Protein AF-A0AAV1JVB8-F1 (afdb_monomer_lite)

Radius of gyration: 23.34 Å; chains: 1; bounding box: 42×36×103 Å

Organism: NCBI:txid320188

Secondary structure (DSSP, 8-state):
----------------S--HHHHHHHHHHT---S---S-TT--SS-GGGGSEEEETTEEEE-S-S-SS-TT--EESSSS-EESSS--STTTTSPPEEHHHHHHHHHHHTT----------

pLDDT: mean 71.7, std 15.62, range [37.41, 93.69]

Foldseek 3Di: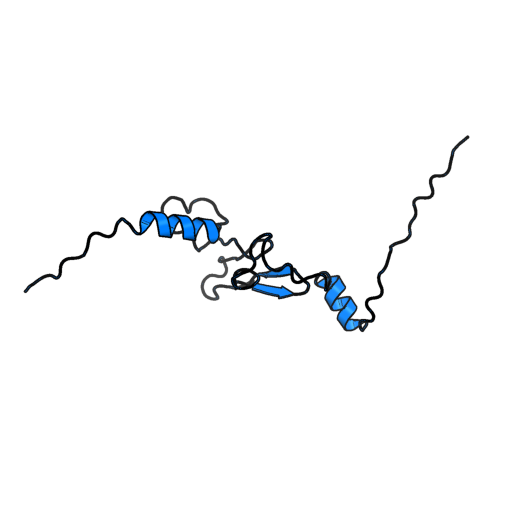
DDDDDPPPPDDDDDDPVDDPVVVVVCVVVPALDDLLQDPPPDPDADRLNPQADRDRNFGDGDCPPDPVDNQWGFDDRNSQWILPPDDDDVSPDDGDGPVVVVVVCVVCPVPDDDDDDDDD

InterPro domains:
  IPR057073 Integrin beta, epidermal growth factor-like domain 2 [PF23105] (35-80)
  IPR057243 Integrins beta, I-EGF domain, conserved site [PS00243] (48-61)

Structure (mmCIF, N/CA/C/O backbone):
data_AF-A0AAV1JVB8-F1
#
_entry.id   AF-A0AAV1JVB8-F1
#
loop_
_atom_site.group_PDB
_atom_site.id
_atom_site.type_symbol
_atom_site.label_atom_id
_atom_site.label_alt_id
_atom_site.label_comp_id
_atom_site.label_asym_id
_atom_site.label_entity_id
_atom_site.label_seq_id
_atom_site.pdbx_PDB_ins_code
_atom_site.Cartn_x
_atom_site.Cartn_y
_atom_site.Cartn_z
_atom_site.occupancy
_atom_site.B_iso_or_equiv
_atom_site.auth_seq_id
_atom_site.auth_comp_id
_atom_site.auth_asym_id
_atom_site.auth_atom_id
_atom_site.pdbx_PDB_model_num
ATOM 1 N N . MET A 1 1 ? 6.915 2.161 56.514 1.00 37.41 1 MET A N 1
ATOM 2 C CA . MET A 1 1 ? 5.512 2.165 56.049 1.00 37.41 1 MET A CA 1
ATOM 3 C C . MET A 1 1 ? 5.541 2.021 54.535 1.00 37.41 1 MET A C 1
ATOM 5 O O . MET A 1 1 ? 5.792 3.004 53.854 1.00 37.41 1 MET A O 1
ATOM 9 N N . SER A 1 2 ? 5.413 0.795 54.019 1.00 46.81 2 SER A N 1
ATOM 10 C CA . SER A 1 2 ? 5.373 0.540 52.571 1.00 46.81 2 SER A CA 1
ATOM 11 C C . SER A 1 2 ? 3.932 0.644 52.092 1.00 46.81 2 SER A C 1
ATOM 13 O O . SER A 1 2 ? 3.075 -0.093 52.571 1.00 46.81 2 SER A O 1
ATOM 15 N N . SER A 1 3 ? 3.672 1.576 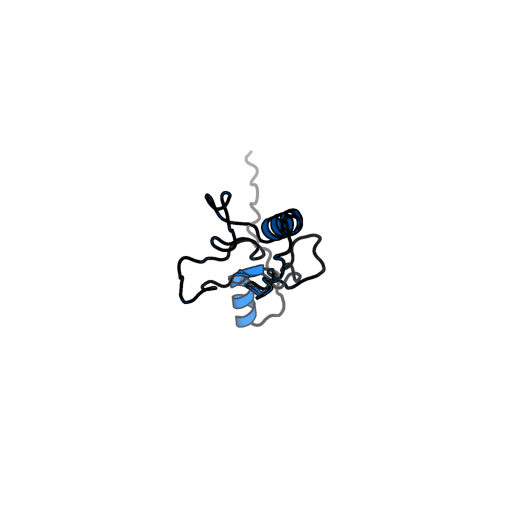51.180 1.00 52.59 3 SER A N 1
ATOM 16 C CA . SER A 1 3 ? 2.383 1.706 50.503 1.00 52.59 3 SER A CA 1
ATOM 17 C C . SER A 1 3 ? 2.332 0.701 49.345 1.00 52.59 3 SER A C 1
ATOM 19 O O . SER A 1 3 ? 3.221 0.750 48.490 1.00 52.59 3 SER A O 1
ATOM 21 N N . PRO A 1 4 ? 1.362 -0.228 49.288 1.00 58.53 4 PRO A N 1
ATOM 22 C CA . PRO A 1 4 ? 1.214 -1.109 48.143 1.00 58.53 4 PRO A CA 1
ATOM 23 C C . PRO A 1 4 ? 0.570 -0.315 47.001 1.00 58.53 4 PRO A C 1
ATOM 25 O O . PRO A 1 4 ? -0.594 0.065 47.084 1.00 58.53 4 PRO A O 1
ATOM 28 N N . HIS A 1 5 ? 1.325 -0.049 45.934 1.00 62.88 5 HIS A N 1
ATOM 29 C CA . HIS A 1 5 ? 0.735 0.319 44.647 1.00 62.88 5 HIS A CA 1
ATOM 30 C C . HIS A 1 5 ? -0.015 -0.907 44.111 1.00 62.88 5 HIS A C 1
ATOM 32 O O . HIS A 1 5 ? 0.632 -1.928 43.860 1.00 62.88 5 HIS A O 1
ATOM 38 N N . PRO A 1 6 ? -1.342 -0.860 43.910 1.00 59.62 6 PRO A N 1
ATOM 39 C CA . PRO A 1 6 ? -1.991 -1.878 43.114 1.00 59.62 6 PRO A CA 1
ATOM 40 C C . PRO A 1 6 ? -1.659 -1.563 41.656 1.00 59.62 6 PRO A C 1
ATOM 42 O O . PRO A 1 6 ? -2.230 -0.650 41.061 1.00 59.62 6 PRO A O 1
ATOM 45 N N . CYS A 1 7 ? -0.719 -2.304 41.070 1.00 62.88 7 CYS A N 1
ATOM 46 C CA . CYS A 1 7 ? -0.689 -2.429 39.619 1.00 62.88 7 CYS A CA 1
ATOM 47 C C . CYS A 1 7 ? -2.058 -2.986 39.220 1.00 62.88 7 CYS A C 1
ATOM 49 O O . CYS A 1 7 ? -2.407 -4.119 39.558 1.00 62.88 7 CYS A O 1
ATOM 51 N N . ASN A 1 8 ? -2.887 -2.136 38.621 1.00 63.53 8 ASN A N 1
ATOM 52 C CA . ASN A 1 8 ? -4.209 -2.519 38.176 1.00 63.53 8 ASN A CA 1
ATOM 53 C C . ASN A 1 8 ? -4.044 -3.457 36.974 1.00 63.53 8 ASN A C 1
ATOM 55 O O . ASN A 1 8 ? -3.904 -3.007 35.843 1.00 63.53 8 ASN A O 1
ATOM 59 N N . ASN A 1 9 ? -4.034 -4.764 37.233 1.00 61.81 9 ASN A N 1
ATOM 60 C CA . ASN A 1 9 ? -3.853 -5.811 36.224 1.00 61.81 9 ASN A CA 1
ATOM 61 C C 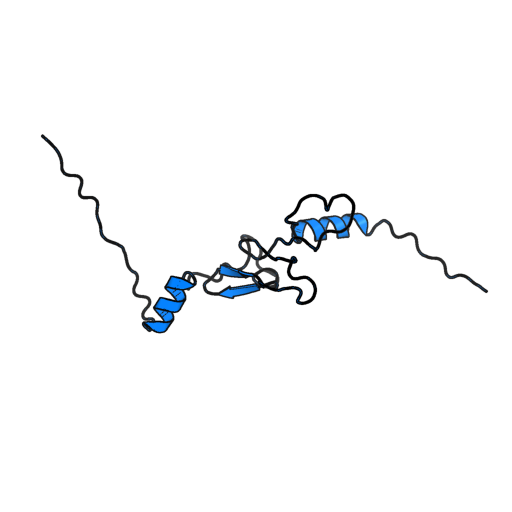. ASN A 1 9 ? -5.126 -6.063 35.395 1.00 61.81 9 ASN A C 1
ATOM 63 O O . ASN A 1 9 ? -5.312 -7.153 34.854 1.00 61.81 9 ASN A O 1
ATOM 67 N N . THR A 1 10 ? -6.043 -5.095 35.325 1.00 58.62 10 THR A N 1
ATOM 68 C CA . THR A 1 10 ? -7.230 -5.230 34.482 1.00 58.62 10 THR A CA 1
ATOM 69 C C . THR A 1 10 ? -6.875 -4.906 33.039 1.00 58.62 10 THR A C 1
ATOM 71 O O . THR A 1 10 ? -6.527 -3.783 32.691 1.00 58.62 10 THR A O 1
ATOM 74 N N . VAL A 1 11 ? -6.986 -5.920 32.181 1.00 56.66 11 VAL A N 1
ATOM 75 C CA . VAL A 1 11 ? -7.018 -5.730 30.732 1.00 56.66 11 VAL A CA 1
ATOM 76 C C . VAL A 1 11 ? -8.439 -5.316 30.371 1.00 56.66 11 VAL A C 1
ATOM 78 O O . VAL A 1 11 ? -9.376 -6.113 30.456 1.00 56.66 11 VAL A O 1
ATOM 81 N N . THR A 1 12 ? -8.621 -4.053 30.001 1.00 58.97 12 THR A N 1
ATOM 82 C CA . THR A 1 12 ? -9.888 -3.555 29.465 1.00 58.97 12 THR A CA 1
ATOM 83 C C . THR A 1 12 ? -10.162 -4.260 28.139 1.00 58.97 12 THR A C 1
ATOM 85 O O . THR A 1 12 ? -9.470 -4.030 27.153 1.00 58.97 12 THR A O 1
ATOM 88 N N . SER A 1 13 ? -11.172 -5.131 28.107 1.00 52.69 13 SER A N 1
ATOM 89 C CA . SER A 1 13 ? -11.645 -5.761 26.872 1.00 52.69 13 SER A CA 1
ATOM 90 C C . SER A 1 13 ? -12.973 -5.133 26.460 1.00 52.69 13 SER A C 1
ATOM 92 O O . SER A 1 13 ? -13.949 -5.152 27.211 1.00 52.69 13 SER A O 1
ATOM 94 N N . LYS A 1 14 ? -13.023 -4.546 25.261 1.00 57.72 14 LYS A N 1
ATOM 95 C CA . LYS A 1 14 ? -14.292 -4.188 24.620 1.00 57.72 14 LYS A CA 1
ATOM 96 C C . LYS A 1 14 ? -14.865 -5.450 23.983 1.00 57.72 14 LYS A C 1
ATOM 98 O O . LYS A 1 14 ? -14.202 -6.098 23.179 1.00 57.72 14 LYS A O 1
ATOM 103 N N . LYS A 1 15 ? -16.099 -5.808 24.342 1.00 56.38 15 LYS A N 1
ATOM 104 C CA . LYS A 1 15 ? -16.865 -6.827 23.619 1.00 56.38 15 LYS A CA 1
ATOM 105 C C . LYS A 1 15 ? -17.583 -6.139 22.466 1.00 56.38 15 LYS A C 1
ATOM 107 O O . LYS A 1 15 ? -18.516 -5.384 22.702 1.00 56.38 15 LYS A O 1
ATOM 112 N N . TYR A 1 16 ? -17.137 -6.403 21.245 1.00 61.97 16 TYR A N 1
ATOM 113 C CA . TYR A 1 16 ? -17.683 -5.809 20.021 1.00 61.97 16 TYR A CA 1
ATOM 114 C C . TYR A 1 16 ? -18.922 -6.553 19.471 1.00 61.97 16 TYR A C 1
ATOM 116 O O . TYR A 1 16 ? -19.287 -6.343 18.326 1.00 61.97 16 TYR A O 1
ATOM 124 N N . GLU A 1 17 ? -19.546 -7.447 20.256 1.00 68.88 17 GLU A N 1
ATOM 125 C CA . GLU A 1 17 ? -20.664 -8.323 19.823 1.00 68.88 17 GLU A CA 1
ATOM 126 C C . GLU A 1 17 ? -20.376 -9.153 18.554 1.00 68.88 17 GLU A C 1
ATOM 128 O O . GLU A 1 17 ? -21.272 -9.566 17.826 1.00 68.88 17 GLU A O 1
ATOM 133 N N . MET A 1 18 ? -19.099 -9.440 18.313 1.00 63.72 18 MET A N 1
ATOM 134 C CA . MET A 1 18 ? -18.626 -10.252 17.196 1.00 63.72 18 MET A CA 1
ATOM 135 C C . MET A 1 18 ? -18.613 -11.740 17.564 1.00 63.72 18 MET A C 1
ATOM 137 O O . MET A 1 18 ? -18.460 -12.100 18.738 1.00 63.72 18 MET A O 1
ATOM 141 N N . SER A 1 19 ? -18.730 -12.619 16.563 1.00 70.94 19 SER A N 1
ATOM 142 C CA . SER A 1 19 ? -18.521 -14.054 16.774 1.00 70.94 19 SER A CA 1
ATOM 143 C C . SER A 1 19 ? -17.084 -14.325 17.247 1.00 70.94 19 SER A C 1
ATOM 145 O O . SER A 1 19 ? -16.182 -13.515 17.028 1.00 70.94 19 SER A O 1
ATOM 147 N N . LEU A 1 20 ? -16.834 -15.474 17.889 1.00 63.25 20 LEU A N 1
ATOM 148 C CA . LEU A 1 20 ? -15.468 -15.861 18.281 1.00 63.25 20 LEU A CA 1
ATOM 149 C C . LEU A 1 20 ? -14.513 -15.894 17.077 1.00 63.25 20 LEU A C 1
ATOM 151 O O . LEU A 1 20 ? -13.342 -15.559 17.224 1.00 63.25 20 LEU A O 1
ATOM 155 N N . TYR A 1 21 ? -15.027 -16.263 15.903 1.00 63.28 21 TYR A N 1
ATOM 156 C CA . TYR A 1 21 ? -14.277 -16.292 14.654 1.00 63.28 21 TYR A CA 1
ATOM 157 C C . TYR A 1 21 ? -13.926 -14.880 14.168 1.00 63.28 21 TYR A C 1
ATOM 159 O O . TYR A 1 21 ? -12.759 -14.597 13.910 1.00 63.28 21 TYR A O 1
ATOM 167 N N . ASP A 1 22 ? -14.899 -13.969 14.137 1.00 64.88 22 ASP A N 1
ATOM 168 C CA . ASP A 1 22 ? -14.674 -12.589 13.690 1.00 64.88 22 ASP A CA 1
ATOM 169 C C . ASP A 1 22 ? -13.808 -11.805 14.687 1.00 64.88 22 ASP A C 1
ATOM 171 O O . ASP A 1 22 ? -12.983 -10.989 14.293 1.00 64.88 22 ASP A O 1
ATOM 175 N N . ASN A 1 23 ? -13.935 -12.091 15.986 1.00 65.88 23 ASN A N 1
ATOM 176 C CA . ASN A 1 23 ? -13.067 -11.532 17.020 1.00 65.88 23 ASN A CA 1
ATOM 177 C C . ASN A 1 23 ? -11.627 -12.043 16.874 1.00 65.88 23 ASN A C 1
ATOM 179 O O . ASN A 1 23 ? -10.702 -11.245 16.913 1.00 65.88 23 ASN A O 1
ATOM 183 N N . ALA A 1 24 ? -11.419 -13.345 16.643 1.00 67.06 24 ALA A N 1
ATOM 184 C CA . ALA A 1 24 ? -10.085 -13.885 16.378 1.00 67.06 24 ALA A CA 1
ATOM 185 C C . ALA A 1 24 ? -9.473 -13.280 15.106 1.00 67.06 24 ALA A C 1
ATOM 187 O O . ALA A 1 24 ? -8.306 -12.899 15.118 1.00 67.06 24 ALA A O 1
ATOM 188 N N . LYS A 1 25 ? -10.277 -13.100 14.052 1.00 65.81 25 LYS A N 1
ATOM 189 C CA . LYS A 1 25 ? -9.874 -12.384 12.841 1.00 65.81 25 LYS A CA 1
ATOM 190 C C . LYS A 1 25 ? -9.456 -10.945 13.162 1.00 65.81 25 LYS A C 1
ATOM 192 O O . LYS A 1 25 ? -8.331 -10.568 12.882 1.00 65.81 25 LYS A O 1
ATOM 197 N N . CYS A 1 26 ? -10.278 -10.171 13.866 1.00 61.84 26 CYS A N 1
ATOM 198 C CA . CYS A 1 26 ? -9.949 -8.794 14.252 1.00 61.84 26 CYS A CA 1
ATOM 199 C C . CYS A 1 26 ? -8.809 -8.665 15.276 1.00 61.84 26 CYS A C 1
ATOM 201 O O . CYS A 1 26 ? -8.122 -7.647 15.298 1.00 61.84 26 CYS A O 1
ATOM 203 N N . ALA A 1 27 ? -8.603 -9.654 16.142 1.00 65.38 27 ALA A N 1
ATOM 204 C CA . ALA A 1 27 ? -7.530 -9.662 17.133 1.00 65.38 27 ALA A CA 1
ATOM 205 C C . ALA A 1 27 ? -6.181 -10.057 16.514 1.00 65.38 27 ALA A C 1
ATOM 207 O O . ALA A 1 27 ? -5.144 -9.564 16.953 1.00 65.38 27 ALA A O 1
ATOM 208 N N . CYS A 1 28 ? -6.192 -10.912 15.488 1.00 54.94 28 CYS A N 1
ATOM 209 C CA . CYS A 1 28 ? -5.009 -11.278 14.711 1.00 54.94 28 CYS A CA 1
ATOM 210 C C . CYS A 1 28 ? -4.709 -10.285 13.571 1.00 54.94 28 CYS A C 1
ATOM 212 O O . CYS A 1 28 ? -3.545 -10.130 13.216 1.00 54.94 28 CYS A O 1
ATOM 214 N N . GLU A 1 29 ? -5.722 -9.593 13.035 1.00 56.69 29 GLU A N 1
ATOM 215 C CA . GLU A 1 29 ? -5.610 -8.671 11.886 1.00 56.69 29 GLU A CA 1
ATOM 216 C C . GLU A 1 29 ? -5.801 -7.184 12.256 1.00 56.69 29 GLU A C 1
ATOM 218 O O . GLU A 1 29 ? -5.683 -6.319 11.399 1.00 56.69 29 GLU A O 1
ATOM 223 N N . GLY A 1 30 ? -5.998 -6.861 13.539 1.00 49.56 30 GLY A N 1
ATOM 224 C CA . GLY A 1 30 ? -5.880 -5.508 14.093 1.00 49.56 30 GLY A CA 1
ATOM 225 C C . GLY A 1 30 ? -7.098 -4.592 13.936 1.00 49.56 30 GLY A C 1
ATOM 226 O O . GLY A 1 30 ? -6.997 -3.619 13.226 1.00 49.56 30 GLY A O 1
ATOM 227 N N . ASN A 1 31 ? -8.169 -4.818 14.710 1.00 51.69 31 ASN A N 1
ATOM 228 C CA . ASN A 1 31 ? -9.306 -3.914 15.019 1.00 51.69 31 ASN A CA 1
ATOM 229 C C . ASN A 1 31 ? -10.200 -3.381 13.864 1.00 51.69 31 ASN A C 1
ATOM 231 O O . ASN A 1 31 ? -9.743 -2.630 13.013 1.00 51.69 31 ASN A O 1
ATOM 235 N N . PRO A 1 32 ? -11.538 -3.559 13.911 1.00 56.41 32 PRO A N 1
ATOM 236 C CA . PRO A 1 32 ? -12.466 -2.809 13.064 1.00 56.41 32 PRO A CA 1
ATOM 237 C C . PRO A 1 32 ? -12.618 -1.385 13.626 1.00 56.41 32 PRO A C 1
ATOM 239 O O . PRO A 1 32 ? -13.619 -1.042 14.256 1.00 56.41 32 PRO A O 1
ATOM 242 N N . THR A 1 33 ? -11.579 -0.564 13.511 1.00 54.66 33 THR A N 1
ATOM 243 C CA . THR A 1 33 ? -11.561 0.797 14.054 1.00 54.66 33 THR A CA 1
ATOM 244 C C . THR A 1 33 ? -11.195 1.780 12.969 1.00 54.66 33 THR A C 1
ATOM 246 O O . THR A 1 33 ? -10.017 2.061 12.819 1.00 54.66 33 THR A O 1
ATOM 249 N N . VAL A 1 34 ? -12.221 2.338 12.315 1.00 58.12 34 VAL A N 1
ATOM 250 C CA . VAL A 1 34 ? -12.129 3.419 11.318 1.00 58.12 34 VAL A CA 1
ATOM 251 C C . VAL A 1 34 ? -11.294 2.993 10.104 1.00 58.12 34 VAL A C 1
ATOM 253 O O . VAL A 1 34 ? -10.197 2.471 10.248 1.00 58.12 34 VAL A O 1
ATOM 256 N N . ASP A 1 35 ? -11.801 3.176 8.889 1.00 65.75 35 ASP A N 1
ATOM 257 C CA . ASP A 1 35 ? -11.019 2.863 7.690 1.00 65.75 35 ASP A CA 1
ATOM 258 C C . ASP A 1 35 ? -9.819 3.829 7.602 1.00 65.75 35 ASP A C 1
ATOM 260 O O . ASP A 1 35 ? -9.908 4.914 7.037 1.00 65.75 35 ASP A O 1
ATOM 264 N N . ASN A 1 36 ? -8.705 3.450 8.237 1.00 77.56 36 ASN A N 1
ATOM 265 C CA . ASN A 1 36 ? -7.438 4.184 8.298 1.00 77.56 36 ASN A CA 1
ATOM 266 C C . ASN A 1 36 ? -6.432 3.616 7.289 1.00 77.56 36 ASN A C 1
ATOM 268 O O . ASN A 1 36 ? -5.240 3.511 7.545 1.00 77.56 36 ASN A O 1
ATOM 272 N N . CYS A 1 37 ? -6.941 3.180 6.141 1.00 87.62 37 CYS A N 1
ATOM 273 C CA . CYS A 1 37 ? -6.136 2.644 5.049 1.00 87.62 37 CYS A CA 1
ATOM 274 C C . CYS A 1 37 ? -5.735 3.725 4.041 1.00 87.62 37 CYS A C 1
ATOM 276 O O . CYS A 1 37 ? -5.236 3.424 2.955 1.00 87.62 37 CYS A O 1
ATOM 278 N N . ARG A 1 38 ? -5.950 4.992 4.400 1.00 89.50 38 ARG A N 1
ATOM 279 C CA . ARG A 1 38 ? -5.420 6.156 3.704 1.00 89.50 38 ARG A CA 1
ATOM 280 C C . ARG A 1 38 ? -4.587 6.972 4.688 1.00 89.50 38 ARG A C 1
ATOM 282 O O . ARG A 1 38 ? -5.020 7.123 5.828 1.00 89.50 38 ARG A O 1
ATOM 289 N N . PRO A 1 39 ? -3.451 7.527 4.245 1.00 87.56 39 PRO A N 1
ATOM 290 C CA . PRO A 1 39 ? -2.666 8.427 5.073 1.00 87.56 39 PRO A CA 1
ATOM 291 C C . PRO A 1 39 ? -3.475 9.637 5.533 1.00 87.56 39 PRO A C 1
ATOM 293 O O . PRO A 1 39 ? -4.357 10.125 4.817 1.00 87.56 39 PRO A O 1
ATOM 296 N N . ASP A 1 40 ? -3.104 10.172 6.694 1.00 85.19 40 ASP A N 1
ATOM 297 C CA . ASP A 1 40 ? -3.709 11.381 7.240 1.00 85.19 40 ASP A CA 1
ATOM 298 C C . ASP A 1 40 ? -3.682 12.533 6.224 1.00 85.19 40 ASP A C 1
ATOM 300 O O . ASP A 1 40 ? -2.651 12.869 5.639 1.00 85.19 40 ASP A O 1
ATOM 304 N N . GLY A 1 41 ? -4.842 13.160 6.021 1.00 80.62 41 GLY A N 1
ATOM 305 C CA . GLY A 1 41 ? -5.006 14.272 5.082 1.00 80.62 41 GLY A CA 1
ATOM 306 C C . GLY A 1 41 ? -5.264 13.862 3.628 1.00 80.62 41 GLY A C 1
ATOM 307 O O . GLY A 1 41 ? -5.588 14.734 2.823 1.00 80.62 41 GLY A O 1
ATOM 308 N N . ILE A 1 42 ? -5.203 12.569 3.290 1.00 82.38 42 ILE A N 1
ATOM 309 C CA . ILE A 1 42 ? -5.561 12.058 1.963 1.00 82.38 42 ILE A CA 1
ATOM 310 C C . ILE A 1 42 ? -6.973 11.468 2.004 1.00 82.38 42 ILE A C 1
ATOM 312 O O . ILE A 1 42 ? -7.209 10.371 2.505 1.00 82.38 42 ILE A O 1
ATOM 316 N N . THR A 1 43 ? -7.940 12.199 1.449 1.00 81.44 43 THR A N 1
ATOM 317 C CA . THR A 1 43 ? -9.344 11.753 1.374 1.00 81.44 43 THR A CA 1
ATOM 318 C C . THR A 1 43 ? -9.717 11.128 0.031 1.00 81.44 43 THR A C 1
ATOM 320 O O . THR A 1 43 ? -10.804 10.565 -0.097 1.00 81.44 43 THR A O 1
ATOM 323 N N . GLU A 1 44 ? -8.837 11.213 -0.964 1.00 82.69 44 GLU A N 1
ATOM 324 C CA . GLU A 1 44 ? -9.056 10.742 -2.333 1.00 82.69 44 GLU A CA 1
ATOM 325 C C . GLU A 1 44 ? -8.024 9.674 -2.725 1.00 82.69 44 GLU A C 1
ATOM 327 O O . GLU A 1 44 ? -6.968 9.560 -2.111 1.00 82.69 44 GLU A O 1
ATOM 332 N N . GLY A 1 45 ? -8.337 8.874 -3.746 1.00 83.50 45 GLY A N 1
ATOM 333 C CA . GLY A 1 45 ? -7.472 7.788 -4.216 1.00 83.50 45 GLY A CA 1
ATOM 334 C C . GLY A 1 45 ? -7.762 6.418 -3.583 1.00 83.50 45 GLY A C 1
ATOM 335 O O . GLY A 1 45 ? -8.614 6.286 -2.694 1.00 83.50 45 GLY A O 1
ATOM 336 N N . PRO A 1 46 ? -7.115 5.357 -4.089 1.00 90.19 46 PRO A N 1
ATOM 337 C CA . PRO A 1 46 ? -7.316 4.006 -3.584 1.00 90.19 46 PRO A CA 1
ATOM 338 C C . PRO A 1 46 ? -6.726 3.849 -2.178 1.00 90.19 46 PRO A C 1
ATOM 340 O O . PRO A 1 46 ? -5.674 4.401 -1.858 1.00 90.19 46 PRO A O 1
ATOM 343 N N . GLU A 1 47 ? -7.401 3.070 -1.338 1.00 90.88 47 GLU A N 1
ATOM 344 C CA . GLU A 1 47 ? -6.834 2.611 -0.068 1.00 90.88 47 GLU A CA 1
ATOM 345 C C . GLU A 1 47 ? -5.542 1.834 -0.312 1.00 90.88 47 GLU A C 1
ATOM 347 O O . GLU A 1 47 ? -5.393 1.161 -1.335 1.00 90.88 47 GLU A O 1
ATOM 352 N N . CYS A 1 48 ? -4.601 1.936 0.624 1.00 91.69 48 CYS A N 1
ATOM 353 C CA . CYS A 1 48 ? -3.297 1.286 0.529 1.00 91.69 48 CYS A CA 1
ATOM 354 C C . CYS A 1 48 ? -2.546 1.625 -0.771 1.00 91.69 48 CYS A C 1
ATOM 356 O O . CYS A 1 48 ? -1.859 0.774 -1.341 1.00 91.69 48 CYS A O 1
ATOM 358 N N . TYR A 1 49 ? -2.790 2.826 -1.313 1.00 91.50 49 TYR A N 1
ATOM 359 C CA . TYR A 1 49 ? -2.339 3.269 -2.635 1.00 91.50 49 TYR A CA 1
ATOM 360 C C . TYR A 1 49 ? -2.670 2.292 -3.782 1.00 91.50 49 TYR A C 1
ATOM 362 O O . TYR A 1 49 ? -2.048 2.329 -4.840 1.00 91.50 49 TYR A O 1
ATOM 370 N N . GLY A 1 50 ? -3.664 1.415 -3.598 1.00 91.81 50 GLY A N 1
ATOM 371 C CA . GLY A 1 50 ? -4.048 0.379 -4.560 1.00 91.81 50 GLY A CA 1
ATOM 372 C C . GLY A 1 50 ? -3.077 -0.801 -4.639 1.00 91.81 50 GLY A C 1
ATOM 373 O O . GLY A 1 50 ? -3.194 -1.621 -5.544 1.00 91.81 50 GLY A O 1
ATOM 374 N N . ARG A 1 51 ? -2.123 -0.897 -3.708 1.00 92.44 51 ARG A N 1
ATOM 375 C CA . ARG A 1 51 ? -1.030 -1.885 -3.713 1.00 92.44 51 ARG A CA 1
ATOM 376 C C . ARG A 1 51 ? -1.136 -2.918 -2.594 1.00 92.44 51 ARG A C 1
ATOM 378 O O . ARG A 1 51 ? -0.162 -3.573 -2.223 1.00 92.44 51 ARG A O 1
ATOM 385 N N . GLY A 1 52 ? -2.321 -3.025 -2.014 1.00 91.00 52 GLY A N 1
ATOM 386 C CA . GLY A 1 52 ? -2.600 -3.901 -0.895 1.00 91.00 52 GLY A CA 1
ATOM 387 C C . GLY A 1 52 ? -4.090 -4.000 -0.625 1.00 91.00 52 GLY A C 1
ATOM 388 O O . GLY A 1 52 ? -4.914 -3.384 -1.299 1.00 91.00 52 GLY A O 1
ATOM 389 N N . THR A 1 53 ? -4.426 -4.794 0.382 1.00 88.94 53 THR A N 1
ATOM 390 C CA . THR A 1 53 ? -5.797 -4.951 0.865 1.00 88.94 53 THR A CA 1
ATOM 391 C C . THR A 1 53 ? -5.955 -4.216 2.186 1.00 88.94 53 THR A C 1
ATOM 393 O O . THR A 1 53 ? -5.185 -4.451 3.120 1.00 88.94 53 THR A O 1
ATOM 396 N N . CYS A 1 54 ? -6.965 -3.352 2.278 1.00 86.00 54 CYS A N 1
ATOM 397 C CA . CYS A 1 54 ? -7.378 -2.783 3.551 1.00 86.00 54 CYS A CA 1
ATOM 398 C C . CYS A 1 54 ? -8.132 -3.841 4.356 1.00 86.00 54 CYS A C 1
ATOM 400 O O . CYS A 1 54 ? -9.167 -4.353 3.924 1.00 86.00 54 CYS A O 1
ATOM 402 N N . ALA A 1 55 ? -7.624 -4.174 5.536 1.00 79.44 55 ALA A N 1
ATOM 403 C CA . ALA A 1 55 ? -8.353 -4.986 6.491 1.00 79.44 55 ALA A CA 1
ATOM 404 C C . ALA A 1 55 ? -8.163 -4.396 7.883 1.00 79.44 55 ALA A C 1
ATOM 406 O O . ALA A 1 55 ? -7.041 -4.179 8.332 1.00 79.44 55 ALA A O 1
ATOM 407 N N . CYS A 1 56 ? -9.281 -4.133 8.562 1.00 74.50 56 CYS A N 1
ATOM 408 C CA . CYS A 1 56 ? -9.272 -3.616 9.927 1.00 74.50 56 CYS A CA 1
ATOM 409 C C . CYS A 1 56 ? -8.504 -2.275 10.062 1.00 74.50 56 CYS A C 1
ATOM 411 O O . CYS A 1 56 ? -7.742 -2.0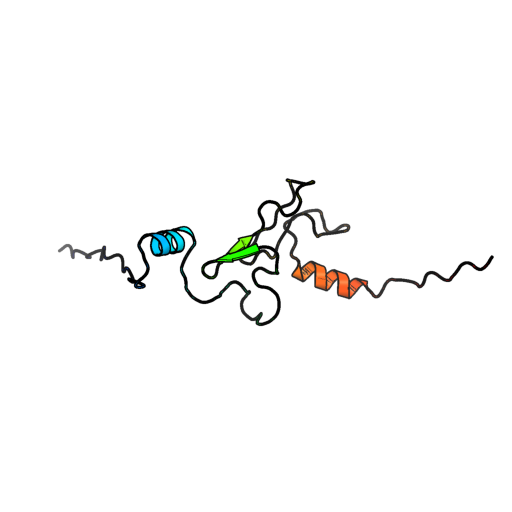66 10.997 1.00 74.50 56 CYS A O 1
ATOM 413 N N . GLY A 1 57 ? -8.654 -1.359 9.096 1.00 77.50 57 GLY A N 1
ATOM 414 C CA . GLY A 1 57 ? -7.965 -0.060 9.136 1.00 77.50 57 GLY A CA 1
ATOM 415 C C . GLY A 1 57 ? -6.439 -0.151 9.009 1.00 77.50 57 GLY A C 1
ATOM 416 O O . GLY A 1 57 ? -5.736 0.786 9.379 1.00 77.50 57 GLY A O 1
ATOM 417 N N . ARG A 1 58 ? -5.919 -1.282 8.515 1.00 83.50 58 ARG A N 1
ATOM 418 C CA . ARG A 1 58 ? -4.505 -1.500 8.207 1.00 83.50 58 ARG A CA 1
ATOM 419 C C . ARG A 1 58 ? -4.340 -2.026 6.794 1.00 83.50 58 ARG A C 1
ATOM 421 O O . ARG A 1 58 ? -5.162 -2.803 6.306 1.00 83.50 58 ARG A O 1
ATOM 428 N N . CYS A 1 59 ? -3.240 -1.640 6.165 1.00 88.50 59 CYS A N 1
ATOM 429 C CA . CYS A 1 59 ? -2.895 -2.134 4.846 1.00 88.50 59 CYS A CA 1
ATOM 430 C C . CYS A 1 59 ? -2.049 -3.401 4.920 1.00 88.50 59 CYS A C 1
ATOM 432 O O . CYS A 1 59 ? -1.000 -3.446 5.560 1.00 88.50 59 CYS A O 1
ATOM 434 N N . PHE A 1 60 ? -2.508 -4.425 4.210 1.00 90.50 60 PHE A N 1
ATOM 435 C CA . PHE A 1 60 ? -1.748 -5.630 3.920 1.00 90.50 60 PHE A CA 1
ATOM 436 C C . PHE A 1 60 ? -1.227 -5.523 2.492 1.00 90.50 60 PHE A C 1
ATOM 438 O O . PHE A 1 60 ? -1.984 -5.708 1.536 1.00 90.50 60 PHE A O 1
ATOM 445 N N . CYS A 1 61 ? 0.046 -5.165 2.355 1.00 92.38 61 CYS A N 1
ATOM 446 C CA . CYS A 1 61 ? 0.675 -4.972 1.052 1.00 92.38 61 CYS A CA 1
ATOM 447 C C . CYS A 1 61 ? 0.761 -6.274 0.272 1.00 92.38 61 CYS A C 1
ATOM 449 O O . CYS A 1 61 ? 0.899 -7.342 0.872 1.00 92.38 61 CYS A O 1
ATOM 451 N N . ASP A 1 62 ? 0.683 -6.173 -1.055 1.00 90.50 62 ASP A N 1
ATOM 452 C CA . ASP A 1 62 ? 0.857 -7.327 -1.927 1.00 90.50 62 ASP A CA 1
ATOM 453 C C . ASP A 1 62 ? 2.232 -7.969 -1.659 1.00 90.50 62 ASP A C 1
ATOM 455 O O . ASP A 1 62 ? 3.263 -7.318 -1.865 1.00 90.50 62 ASP A O 1
ATOM 459 N N . PRO A 1 63 ? 2.277 -9.219 -1.157 1.00 82.56 63 PRO A N 1
ATOM 460 C CA . PRO A 1 63 ? 3.532 -9.879 -0.832 1.00 82.56 63 PRO A CA 1
ATOM 461 C C . PRO A 1 63 ? 4.289 -10.351 -2.0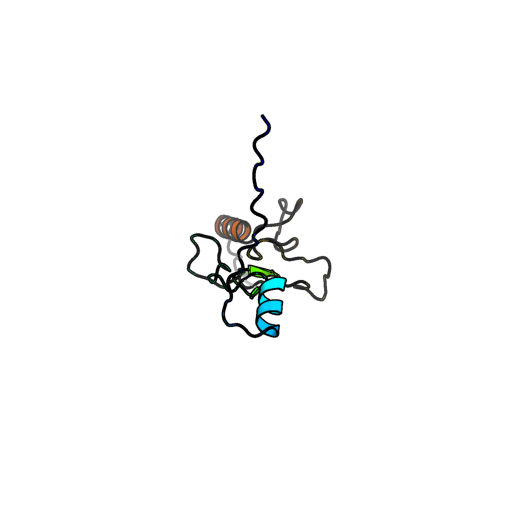77 1.00 82.56 63 PRO A C 1
ATOM 463 O O . PRO A 1 63 ? 5.470 -10.661 -1.963 1.00 82.56 63 PRO A O 1
ATOM 466 N N . ASN A 1 64 ? 3.629 -10.446 -3.238 1.00 81.56 64 ASN A N 1
ATOM 467 C CA . ASN A 1 64 ? 4.231 -10.891 -4.493 1.00 81.56 64 ASN A CA 1
ATOM 468 C C . ASN A 1 64 ? 3.713 -10.034 -5.662 1.00 81.56 64 ASN A C 1
ATOM 470 O O . ASN A 1 64 ? 3.035 -10.560 -6.548 1.00 81.56 64 ASN A O 1
ATOM 474 N N . PRO A 1 65 ? 4.047 -8.733 -5.693 1.00 74.56 65 PRO A N 1
ATOM 475 C CA . PRO A 1 65 ? 3.542 -7.821 -6.717 1.00 74.56 65 PRO A CA 1
ATOM 476 C C . PRO A 1 65 ? 4.028 -8.178 -8.129 1.00 74.56 65 PRO A C 1
ATOM 478 O O . PRO A 1 65 ? 3.409 -7.789 -9.115 1.00 74.56 65 PRO A O 1
ATOM 481 N N . ASP A 1 66 ? 5.138 -8.917 -8.235 1.00 81.12 66 ASP A N 1
ATOM 482 C CA . ASP A 1 66 ? 5.690 -9.402 -9.495 1.00 81.12 66 ASP A CA 1
ATOM 483 C C . ASP A 1 66 ? 6.080 -10.890 -9.377 1.00 81.12 66 ASP A C 1
ATOM 485 O O . ASP A 1 66 ? 7.077 -11.222 -8.725 1.00 81.12 66 ASP A O 1
ATOM 489 N N . PRO A 1 67 ? 5.330 -11.801 -10.024 1.00 80.56 67 PRO A N 1
ATOM 490 C CA . PRO A 1 67 ? 5.637 -13.230 -10.039 1.00 80.56 67 PRO A CA 1
ATOM 491 C C . PRO A 1 67 ? 6.969 -13.586 -10.717 1.00 80.56 67 PRO A C 1
ATOM 493 O O . PRO A 1 67 ? 7.529 -14.646 -10.437 1.00 80.56 67 PRO A O 1
ATOM 496 N N . GLU A 1 68 ? 7.468 -12.742 -11.623 1.00 87.00 68 GLU A N 1
ATOM 497 C CA . GLU A 1 68 ? 8.717 -12.965 -12.359 1.00 87.00 68 GLU A CA 1
ATOM 498 C C . GLU A 1 68 ? 9.939 -12.492 -11.563 1.00 87.00 68 GLU A C 1
ATOM 500 O O . GLU A 1 68 ? 11.040 -13.019 -11.737 1.00 87.00 68 GLU A O 1
ATOM 505 N N . ASN A 1 69 ? 9.750 -11.530 -10.654 1.00 82.75 69 ASN A N 1
ATOM 506 C CA . ASN A 1 69 ? 10.813 -10.944 -9.843 1.00 82.75 69 ASN A CA 1
ATOM 507 C C . ASN A 1 69 ? 10.457 -11.001 -8.349 1.00 82.75 69 ASN A C 1
ATOM 509 O O . ASN A 1 69 ? 10.052 -9.993 -7.774 1.00 82.75 69 ASN A O 1
ATOM 513 N N . PRO A 1 70 ? 10.680 -12.141 -7.671 1.00 84.25 70 PRO A N 1
ATOM 514 C CA . PRO A 1 70 ? 10.296 -12.330 -6.268 1.00 84.25 70 PRO A CA 1
ATOM 515 C C . PRO A 1 70 ? 11.082 -11.457 -5.274 1.00 84.25 70 PRO A C 1
ATOM 517 O O . PRO A 1 70 ? 10.764 -11.425 -4.090 1.00 84.25 70 PRO A O 1
ATOM 520 N N . SER A 1 71 ? 12.129 -10.757 -5.724 1.00 85.62 71 SER A N 1
ATOM 521 C CA . SER A 1 71 ? 12.816 -9.741 -4.922 1.00 85.62 71 SER A CA 1
ATOM 522 C C . SER A 1 71 ? 12.056 -8.416 -4.853 1.00 85.62 71 SER A C 1
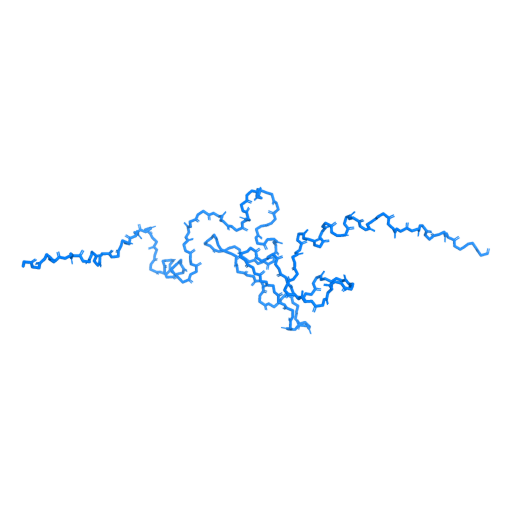ATOM 524 O O . SER A 1 71 ? 12.422 -7.572 -4.034 1.00 85.62 71 SER A O 1
ATOM 526 N N . LYS A 1 72 ? 11.035 -8.210 -5.696 1.00 87.38 72 LYS A N 1
ATOM 527 C CA . LYS A 1 72 ? 10.199 -7.009 -5.695 1.00 87.38 72 LYS A CA 1
ATOM 528 C C . LYS A 1 72 ? 9.237 -7.048 -4.521 1.00 87.38 72 LYS A C 1
ATOM 530 O O . LYS A 1 72 ? 8.420 -7.955 -4.410 1.00 87.38 72 LYS A O 1
ATOM 535 N N . VAL A 1 73 ? 9.338 -6.051 -3.652 1.00 90.00 73 VAL A N 1
ATOM 536 C CA . VAL A 1 73 ? 8.551 -5.973 -2.420 1.00 90.00 73 VAL A CA 1
ATOM 537 C C . VAL A 1 73 ? 7.881 -4.616 -2.293 1.00 90.00 73 VAL A C 1
ATOM 539 O O . VAL A 1 73 ? 8.461 -3.592 -2.652 1.00 90.00 73 VAL A O 1
ATOM 542 N N . ILE A 1 74 ? 6.663 -4.625 -1.755 1.00 92.56 74 ILE A N 1
ATOM 543 C CA . ILE A 1 74 ? 5.891 -3.433 -1.409 1.00 92.56 74 ILE A CA 1
ATOM 544 C C . ILE A 1 74 ? 5.751 -3.390 0.106 1.00 92.56 74 ILE A C 1
ATOM 546 O O . ILE A 1 74 ? 5.373 -4.379 0.732 1.00 92.56 74 ILE A O 1
ATOM 550 N N . ILE A 1 75 ? 6.076 -2.244 0.694 1.00 91.81 75 ILE A N 1
ATOM 551 C CA . ILE A 1 75 ? 6.116 -2.053 2.143 1.00 91.81 75 ILE A CA 1
ATOM 552 C C . ILE A 1 75 ? 5.603 -0.660 2.527 1.00 91.81 75 ILE A C 1
ATOM 554 O O . ILE A 1 75 ? 5.390 0.204 1.676 1.00 91.81 75 ILE A O 1
ATOM 558 N N . GLY A 1 76 ? 5.428 -0.445 3.828 1.00 91.69 76 GLY A N 1
ATOM 559 C CA . GLY A 1 76 ? 4.917 0.800 4.398 1.00 91.69 76 GLY A CA 1
ATOM 560 C C . GLY A 1 76 ? 3.603 0.584 5.138 1.00 91.69 76 GLY A C 1
ATOM 561 O O . GLY A 1 76 ? 2.983 -0.473 5.023 1.00 91.69 76 GLY A O 1
ATOM 562 N N . GLU A 1 77 ? 3.196 1.574 5.927 1.00 90.69 77 GLU A N 1
ATOM 563 C CA . GLU A 1 77 ? 1.945 1.507 6.695 1.00 90.69 77 GLU A CA 1
ATOM 564 C C . GLU A 1 77 ? 0.720 1.502 5.776 1.00 90.69 77 GLU A C 1
ATOM 566 O O . GLU A 1 77 ? -0.283 0.856 6.074 1.00 90.69 77 GLU A O 1
ATOM 571 N N . HIS A 1 78 ? 0.842 2.174 4.633 1.00 93.06 78 HIS A N 1
ATOM 572 C CA . HIS A 1 78 ? -0.183 2.315 3.612 1.00 93.06 78 HIS A CA 1
ATOM 573 C C . HIS A 1 78 ? 0.252 1.685 2.286 1.00 93.06 78 HIS A C 1
ATOM 575 O O . HIS A 1 78 ? -0.372 1.938 1.263 1.00 93.06 78 HIS A O 1
ATOM 581 N N . CYS A 1 79 ? 1.301 0.859 2.277 1.00 93.69 79 CYS A N 1
ATOM 582 C CA . CYS A 1 79 ? 1.889 0.307 1.057 1.00 93.69 79 CYS A CA 1
ATOM 583 C C . CYS A 1 79 ? 2.352 1.397 0.090 1.00 93.69 79 CYS A C 1
ATOM 585 O O . CYS A 1 79 ? 2.047 1.350 -1.097 1.00 93.69 79 CYS A O 1
ATOM 587 N N . GLU A 1 80 ? 3.105 2.372 0.583 1.00 92.69 80 GLU A N 1
ATOM 588 C CA . GLU A 1 80 ? 3.561 3.568 -0.132 1.00 92.69 80 GLU A CA 1
ATOM 589 C C . GLU A 1 80 ? 5.023 3.494 -0.607 1.00 92.69 80 GLU A C 1
ATOM 591 O O . GLU A 1 80 ? 5.453 4.330 -1.402 1.00 92.69 80 GLU A O 1
ATOM 596 N N . PHE A 1 81 ? 5.772 2.467 -0.187 1.00 92.81 81 PHE A N 1
ATOM 597 C CA . PHE A 1 81 ? 7.149 2.247 -0.625 1.00 92.81 81 PHE A CA 1
ATOM 598 C C . PHE A 1 81 ? 7.355 0.925 -1.367 1.00 92.81 81 PHE A C 1
ATOM 600 O O . PHE A 1 81 ? 6.633 -0.047 -1.145 1.00 92.81 81 PHE A O 1
ATOM 607 N N . ASP A 1 82 ? 8.344 0.868 -2.247 1.00 91.69 82 ASP A N 1
ATOM 608 C CA . ASP A 1 82 ? 8.787 -0.369 -2.897 1.00 91.69 82 ASP A CA 1
ATOM 609 C C . ASP A 1 82 ? 10.296 -0.351 -3.175 1.00 91.69 82 ASP A C 1
ATOM 611 O O . ASP A 1 82 ? 10.987 0.600 -2.827 1.00 91.69 82 ASP A O 1
ATOM 615 N N . ASN A 1 83 ? 10.845 -1.408 -3.770 1.00 88.25 83 ASN A N 1
ATOM 616 C CA . ASN A 1 83 ? 12.257 -1.457 -4.163 1.00 88.25 83 ASN A CA 1
ATOM 617 C C . ASN A 1 83 ? 12.483 -1.498 -5.684 1.00 88.25 83 ASN A C 1
ATOM 619 O O . ASN A 1 83 ? 13.571 -1.881 -6.111 1.00 88.25 83 ASN A O 1
ATOM 623 N N . PHE A 1 84 ? 11.488 -1.133 -6.499 1.00 86.88 84 PHE A N 1
ATOM 624 C CA . PHE A 1 84 ? 11.537 -1.361 -7.951 1.00 86.88 84 PHE A CA 1
ATOM 625 C C . PHE A 1 84 ? 10.924 -0.263 -8.827 1.00 86.88 84 PHE A C 1
ATOM 627 O O . PHE A 1 84 ? 11.126 -0.306 -10.036 1.00 86.88 84 PHE A O 1
ATOM 634 N N . SER A 1 85 ? 10.194 0.700 -8.268 1.00 83.12 85 SER A N 1
ATOM 635 C CA . SER A 1 85 ? 9.527 1.768 -9.031 1.00 83.12 85 SER A CA 1
ATOM 636 C C . SER A 1 85 ? 10.435 2.961 -9.335 1.00 83.12 85 SER A C 1
ATOM 638 O O . SER A 1 85 ? 10.008 3.907 -9.989 1.00 83.12 85 SER A O 1
ATOM 640 N N . CYS A 1 86 ? 11.678 2.947 -8.859 1.00 79.81 86 CYS A N 1
ATOM 641 C CA . CYS A 1 86 ? 12.645 3.999 -9.136 1.00 79.81 86 CYS A CA 1
ATOM 642 C C . CYS A 1 86 ? 13.377 3.735 -10.457 1.00 79.81 86 CYS A C 1
ATOM 644 O O . CYS A 1 86 ? 13.858 2.623 -10.683 1.00 79.81 86 CYS A O 1
ATOM 646 N N . ASP A 1 87 ? 13.524 4.782 -11.273 1.00 75.12 87 ASP A N 1
ATOM 647 C CA . ASP A 1 87 ? 14.413 4.803 -12.437 1.00 75.12 87 ASP A CA 1
ATOM 648 C C . ASP A 1 87 ? 15.464 5.930 -12.329 1.00 75.12 87 ASP A C 1
ATOM 650 O O . ASP A 1 87 ? 15.209 7.007 -11.779 1.00 75.12 87 ASP A O 1
ATOM 654 N N . GLY A 1 88 ? 16.673 5.673 -12.833 1.00 70.56 88 GLY A N 1
ATOM 655 C CA . GLY A 1 88 ? 17.765 6.644 -12.895 1.00 70.56 88 GLY A CA 1
ATOM 656 C C . GLY A 1 88 ? 18.780 6.640 -11.732 1.00 70.56 88 GLY A C 1
ATOM 657 O O . GLY A 1 88 ? 18.837 5.734 -10.901 1.00 70.56 88 GLY A O 1
ATOM 658 N N . PRO A 1 89 ? 19.659 7.661 -11.671 1.00 70.56 89 PRO A N 1
ATOM 659 C CA . PRO A 1 89 ? 20.857 7.667 -10.821 1.00 70.56 89 PRO A CA 1
ATOM 660 C C . PRO A 1 89 ? 20.582 7.819 -9.319 1.00 70.56 89 PRO A C 1
ATOM 662 O O . PRO A 1 89 ? 21.518 7.712 -8.534 1.00 70.56 89 PRO A O 1
ATOM 665 N N . LYS A 1 90 ? 19.329 8.086 -8.925 1.00 67.38 90 LYS A N 1
ATOM 666 C CA . LYS A 1 90 ? 18.887 8.132 -7.521 1.00 67.38 90 LYS A CA 1
ATOM 667 C C . LYS A 1 90 ? 18.430 6.763 -6.996 1.00 67.38 90 LYS A C 1
ATOM 669 O O . LYS A 1 90 ? 18.099 6.639 -5.820 1.00 67.38 90 LYS A O 1
ATOM 674 N N . CYS A 1 91 ? 18.426 5.738 -7.848 1.00 74.12 91 CYS A N 1
ATOM 675 C CA . CYS A 1 91 ? 17.974 4.389 -7.516 1.00 74.12 91 CYS A CA 1
ATOM 676 C C . CYS A 1 91 ? 19.115 3.514 -7.008 1.00 74.12 91 CYS A C 1
ATOM 678 O O . CYS A 1 91 ? 19.403 2.440 -7.538 1.00 74.12 91 CYS A O 1
ATOM 680 N N . ASN A 1 92 ? 19.810 4.016 -5.998 1.00 74.75 92 ASN A N 1
ATOM 681 C CA . ASN A 1 92 ? 20.965 3.362 -5.400 1.00 74.75 92 ASN A CA 1
ATOM 682 C C . ASN A 1 92 ? 20.690 2.874 -3.972 1.00 74.75 92 ASN A C 1
ATOM 684 O O . ASN A 1 92 ? 21.373 1.957 -3.522 1.00 74.75 92 ASN A O 1
ATOM 688 N N . GLU A 1 93 ? 19.678 3.416 -3.285 1.00 70.31 93 GLU A N 1
ATOM 689 C CA . GLU A 1 93 ? 19.282 3.002 -1.934 1.00 70.31 93 GLU A CA 1
ATOM 690 C C . GLU A 1 93 ? 17.754 3.102 -1.776 1.00 70.31 93 GLU A C 1
ATOM 692 O O . GLU A 1 93 ? 17.188 4.191 -1.812 1.00 70.31 93 GLU A O 1
ATOM 697 N N . GLY A 1 94 ? 17.081 1.955 -1.636 1.00 73.88 94 GLY A N 1
ATOM 698 C CA . GLY A 1 94 ? 15.642 1.873 -1.356 1.00 73.88 94 GLY A CA 1
ATOM 699 C C . GLY A 1 94 ? 15.332 1.822 0.150 1.00 73.88 94 GLY A C 1
ATOM 700 O O . GLY A 1 94 ? 16.250 1.671 0.961 1.00 73.88 94 GLY A O 1
ATOM 701 N N . PRO A 1 95 ? 14.047 1.874 0.547 1.00 84.25 95 PRO A N 1
ATOM 702 C CA . PRO A 1 95 ? 12.852 1.743 -0.295 1.00 84.25 95 PRO A CA 1
ATOM 703 C C . PRO A 1 95 ? 12.325 3.090 -0.839 1.00 84.25 95 PRO A C 1
ATOM 705 O O . PRO A 1 95 ? 12.404 4.121 -0.177 1.00 84.25 95 PRO A O 1
ATOM 708 N N . TYR A 1 96 ? 11.788 3.078 -2.058 1.00 88.12 96 TYR A N 1
ATOM 709 C CA . TYR A 1 96 ? 11.381 4.247 -2.838 1.00 88.12 96 TYR A CA 1
ATOM 710 C C . TYR A 1 96 ? 9.925 4.623 -2.593 1.00 88.12 96 TYR A C 1
ATOM 712 O O . TYR A 1 96 ? 9.046 3.768 -2.667 1.00 88.12 96 TYR A O 1
ATOM 720 N N . SER A 1 97 ? 9.676 5.907 -2.333 1.00 88.38 97 SER A N 1
ATOM 721 C CA . SER A 1 97 ? 8.332 6.463 -2.161 1.00 88.38 97 SER A CA 1
ATOM 722 C C . SER A 1 97 ? 7.661 6.699 -3.510 1.00 88.38 97 SER A C 1
ATOM 724 O O . SER A 1 97 ? 8.188 7.433 -4.347 1.00 88.38 97 SER A O 1
ATOM 726 N N . ILE A 1 98 ? 6.458 6.157 -3.702 1.00 82.94 98 ILE A N 1
ATOM 727 C CA . ILE A 1 98 ? 5.674 6.407 -4.925 1.00 82.94 98 ILE A CA 1
ATOM 728 C C . ILE A 1 98 ? 5.244 7.872 -5.063 1.00 82.94 98 ILE A C 1
ATOM 730 O O . ILE A 1 98 ? 5.166 8.395 -6.172 1.00 82.94 98 ILE A O 1
ATOM 734 N N . ASN A 1 99 ? 5.019 8.563 -3.942 1.00 78.12 99 ASN A N 1
ATOM 735 C CA . ASN A 1 99 ? 4.624 9.971 -3.959 1.00 78.12 99 ASN A CA 1
ATOM 736 C C . ASN A 1 99 ? 5.777 10.861 -4.431 1.00 78.12 99 ASN A C 1
ATOM 738 O O . ASN A 1 99 ? 5.568 11.826 -5.160 1.00 78.12 99 ASN A O 1
ATOM 742 N N . GLU A 1 100 ? 7.002 10.528 -4.028 1.00 73.12 100 GLU A N 1
ATOM 743 C CA . GLU A 1 100 ? 8.193 11.281 -4.420 1.00 73.12 100 GLU A CA 1
ATOM 744 C C . GLU A 1 100 ? 8.565 11.024 -5.886 1.00 73.12 100 GLU A C 1
ATOM 746 O O . GLU A 1 100 ? 8.992 11.940 -6.589 1.00 73.12 100 GLU A O 1
ATOM 751 N N . LEU A 1 101 ? 8.316 9.806 -6.380 1.00 66.00 101 LEU A N 1
ATOM 752 C CA . LEU A 1 101 ? 8.472 9.463 -7.794 1.00 66.00 101 LEU A CA 1
ATOM 753 C C . LEU A 1 101 ? 7.489 10.226 -8.693 1.00 66.00 101 LEU A C 1
ATOM 755 O O . LEU A 1 101 ? 7.903 10.726 -9.740 1.00 66.00 101 LEU A O 1
ATOM 759 N N . HIS A 1 102 ? 6.224 10.385 -8.287 1.00 62.00 102 HIS A N 1
ATOM 760 C CA . HIS A 1 102 ? 5.268 11.214 -9.035 1.00 62.00 102 HIS A CA 1
ATOM 761 C C . HIS A 1 102 ? 5.750 12.666 -9.161 1.00 62.00 102 HIS A C 1
ATOM 763 O O . HIS A 1 102 ? 5.789 13.195 -10.269 1.00 62.00 102 HIS A O 1
ATOM 769 N N . LEU A 1 103 ? 6.240 13.267 -8.072 1.00 60.03 103 LEU A N 1
ATOM 770 C CA . LEU A 1 103 ? 6.775 14.634 -8.091 1.00 60.03 103 LEU A CA 1
ATOM 771 C C . LEU A 1 103 ? 8.031 14.768 -8.969 1.00 60.03 103 LEU A C 1
ATOM 773 O O . LEU A 1 103 ? 8.240 15.798 -9.614 1.00 60.03 103 LEU A O 1
ATOM 777 N N . TYR A 1 104 ? 8.885 13.740 -9.016 1.00 59.03 104 TYR A N 1
ATOM 778 C CA . TYR A 1 104 ? 10.078 13.749 -9.870 1.00 59.03 104 TYR A CA 1
ATOM 779 C C . TYR A 1 104 ? 9.743 13.580 -11.357 1.00 59.03 104 TYR A C 1
ATOM 781 O O . TYR A 1 104 ? 10.403 14.170 -12.211 1.00 59.03 104 TYR A O 1
ATOM 789 N N . THR A 1 105 ? 8.706 12.802 -11.666 1.00 58.47 105 THR A N 1
ATOM 790 C CA . THR A 1 105 ? 8.237 12.603 -13.043 1.00 58.47 105 THR A CA 1
ATOM 791 C C . THR A 1 105 ? 7.571 13.876 -13.566 1.00 58.47 105 THR A C 1
ATOM 793 O O . THR A 1 105 ? 7.911 14.330 -14.653 1.00 58.47 105 THR A O 1
ATOM 796 N N . GLU A 1 106 ? 6.720 14.518 -12.758 1.00 57.59 106 GLU A N 1
ATOM 797 C CA . GLU A 1 106 ? 6.066 15.791 -13.103 1.00 57.59 106 GLU A CA 1
ATOM 798 C C . GLU A 1 106 ? 7.059 16.949 -13.288 1.00 57.59 106 GLU A C 1
ATOM 800 O O . GLU A 1 106 ? 6.839 17.828 -14.117 1.00 57.59 106 GLU A O 1
ATOM 805 N N . SER A 1 107 ? 8.177 16.945 -12.556 1.00 56.41 107 SER A N 1
ATOM 806 C CA . SER A 1 107 ? 9.221 17.974 -12.687 1.00 56.41 107 SER A CA 1
ATOM 807 C C . SER A 1 107 ? 10.220 17.730 -13.824 1.00 56.41 107 SER A C 1
ATOM 809 O O . SER A 1 107 ? 10.972 18.644 -14.154 1.00 56.41 107 SER A O 1
ATOM 811 N N . ASN A 1 108 ? 10.233 16.538 -14.437 1.00 54.66 108 ASN A N 1
ATOM 812 C CA . ASN A 1 108 ? 11.087 16.215 -15.593 1.00 54.66 108 ASN A CA 1
ATOM 813 C C . ASN A 1 108 ? 10.311 16.033 -16.907 1.00 54.66 108 ASN A C 1
ATOM 815 O O . ASN A 1 108 ? 10.928 15.860 -17.954 1.00 54.66 108 ASN A O 1
ATOM 819 N N . SER A 1 109 ? 8.978 16.117 -16.896 1.00 54.06 109 SER A N 1
ATOM 820 C CA . SER A 1 109 ? 8.161 16.121 -18.120 1.00 54.06 109 SER A CA 1
ATOM 821 C C . SER A 1 109 ? 8.343 17.362 -19.012 1.00 54.06 109 SER A C 1
ATOM 823 O O . SER A 1 109 ? 7.778 17.395 -20.102 1.00 54.06 109 SER A O 1
ATOM 825 N N . ASP A 1 110 ? 9.160 18.339 -18.604 1.00 49.28 110 ASP A N 1
ATOM 826 C CA . ASP A 1 110 ? 9.530 19.505 -19.419 1.00 49.28 110 ASP A CA 1
ATOM 827 C C . ASP A 1 110 ? 10.775 19.282 -20.315 1.00 49.28 110 ASP A C 1
ATOM 829 O O . ASP A 1 110 ? 11.164 20.196 -21.039 1.00 49.28 110 ASP A O 1
ATOM 833 N N . ASP A 1 111 ? 11.394 18.089 -20.322 1.00 46.88 111 ASP A N 1
ATOM 834 C CA . ASP A 1 111 ? 12.561 17.765 -21.174 1.00 46.88 111 ASP A CA 1
ATOM 835 C C . ASP A 1 111 ? 12.269 16.617 -22.161 1.00 46.88 111 ASP A C 1
ATOM 837 O O . ASP A 1 111 ? 12.941 15.590 -22.198 1.00 46.88 111 ASP A O 1
ATOM 841 N N . PHE A 1 112 ? 11.238 16.781 -22.993 1.00 39.81 112 PHE A N 1
ATOM 842 C CA . PHE A 1 112 ? 11.142 16.055 -24.263 1.00 39.81 112 PHE A CA 1
ATOM 843 C C . PHE A 1 112 ? 11.272 17.058 -25.415 1.00 39.81 112 PHE A C 1
ATOM 845 O O . PHE A 1 112 ? 10.292 17.737 -25.729 1.00 39.81 112 PHE A O 1
ATOM 852 N N . PRO A 1 113 ? 12.429 17.169 -26.095 1.00 39.19 113 PRO A N 1
ATOM 853 C CA . PRO A 1 113 ? 12.434 17.740 -27.429 1.00 39.19 113 PRO A CA 1
ATOM 854 C C . PRO A 1 113 ? 11.671 16.793 -28.365 1.00 39.19 113 PRO A C 1
ATOM 856 O O . PRO A 1 113 ? 12.009 15.615 -28.503 1.00 39.19 113 PRO A O 1
ATOM 859 N N . GLU A 1 114 ? 10.616 17.339 -28.971 1.00 43.72 114 GLU A N 1
ATOM 860 C CA . GLU A 1 114 ? 9.884 16.809 -30.121 1.00 43.72 114 GLU A CA 1
ATOM 861 C C . GLU A 1 114 ? 10.820 16.034 -31.060 1.00 43.72 114 GLU A C 1
ATOM 863 O O . GLU A 1 114 ? 11.792 16.573 -31.593 1.00 43.72 114 GLU A O 1
ATOM 868 N N . THR A 1 115 ? 10.527 14.753 -31.281 1.00 46.84 115 THR A N 1
ATOM 869 C CA . THR A 1 115 ? 11.119 14.044 -32.414 1.00 46.84 115 THR A CA 1
ATOM 870 C C . THR A 1 115 ? 10.389 14.512 -33.667 1.00 46.84 115 THR A C 1
ATOM 872 O O . THR A 1 115 ? 9.245 14.138 -33.913 1.00 46.84 115 THR A O 1
ATOM 875 N N . GLU A 1 116 ? 11.043 15.383 -34.435 1.00 51.06 116 GLU A N 1
ATOM 876 C CA . GLU A 1 116 ? 10.616 15.757 -35.786 1.00 51.06 116 GLU A CA 1
ATOM 877 C C . GLU A 1 116 ? 10.424 14.493 -36.652 1.00 51.06 116 GLU A C 1
ATOM 879 O O . GLU A 1 116 ? 11.218 13.545 -36.552 1.00 51.06 116 GLU A O 1
ATOM 884 N N . PRO A 1 117 ? 9.401 14.443 -37.524 1.00 50.78 117 PRO A N 1
ATOM 885 C CA . PRO A 1 117 ? 9.219 13.325 -38.432 1.00 50.78 117 PRO A CA 1
ATOM 886 C C . PRO A 1 117 ? 10.312 13.355 -39.508 1.00 50.78 117 PRO A C 1
ATOM 888 O O . PRO A 1 117 ? 10.524 14.357 -40.184 1.00 50.78 117 PRO A O 1
ATOM 891 N N . VAL A 1 118 ? 11.001 12.228 -39.690 1.00 47.53 118 VAL A N 1
ATOM 892 C CA . VAL A 1 118 ? 11.934 12.030 -40.805 1.00 47.53 118 VAL A CA 1
ATOM 893 C C . VAL A 1 118 ? 11.123 11.964 -42.105 1.00 47.53 118 VAL A C 1
ATOM 895 O O . VAL A 1 118 ? 10.451 10.962 -42.357 1.00 47.53 118 VAL A O 1
ATOM 898 N N . GLU A 1 119 ? 11.168 13.015 -42.926 1.00 46.47 119 GLU A N 1
ATOM 899 C CA . GLU A 1 119 ? 10.723 12.936 -44.324 1.00 46.47 119 GLU A CA 1
ATOM 900 C C . GLU A 1 119 ? 11.733 12.129 -45.163 1.00 46.47 119 GLU A C 1
ATOM 902 O O . GLU A 1 119 ? 12.949 12.246 -44.987 1.00 46.47 119 GLU A O 1
ATOM 907 N N . VAL A 1 120 ? 11.194 11.280 -46.046 1.00 49.59 120 VAL A N 1
ATOM 908 C CA . VAL A 1 120 ? 11.901 10.402 -47.002 1.00 49.59 120 VAL A CA 1
ATOM 909 C C . VAL A 1 120 ? 12.177 11.137 -48.306 1.00 49.59 120 VAL A C 1
ATOM 911 O O . VAL A 1 120 ? 11.226 11.764 -48.823 1.00 49.59 120 VAL A O 1
#

Sequence (120 aa):
MSSPHPCNNTVTSKKYEMSLYDNAKCACEGNPTVDNCRPDGITEGPECYGRGTCACGRCFCDPNPDPENPSKVIIGEHCEFDNFSCDGPKCNEGPYSINELHLYTESNSDDFPETEPVEV